Protein AF-A0A3C1S6S3-F1 (afdb_monomer)

Foldseek 3Di:
DFAAPFQKKKKFKDFDPVVVVCVVPVPDDFDPPPPPPDHGPDMDMDGDPNVDGDDDDDDDPVCLQTWIWMWMGTPNDIDIGIDQRFQWDWDDPQQQQKIWIPGPPAGDWFWKKWKWFQFPVRDIGGDDIGGAHRRRMDRRQDDPDPRLVGGQKMKMKTQDPVGHIDIDIDGHHDD

Radius of gyration: 19.01 Å; Cα 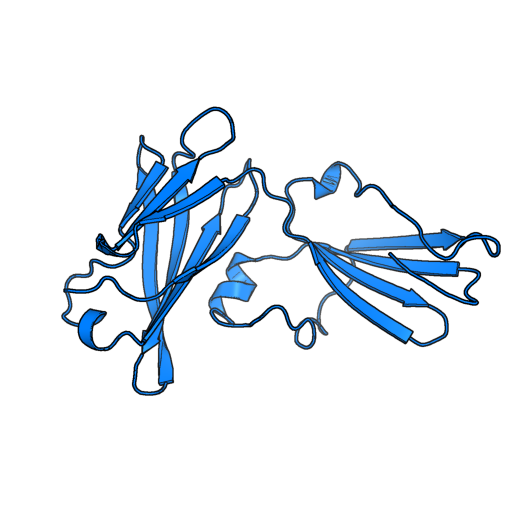contacts (8 Å, |Δi|>4): 365; chains: 1; bounding box: 51×28×47 Å

Solvent-accessible surface area (backbone atoms only — not comparable to full-atom values): 10069 Å² total; per-residue (Å²): 90,78,56,74,99,48,61,48,37,37,38,34,38,29,80,50,65,59,66,62,48,38,74,76,46,62,81,66,66,99,65,66,77,82,68,84,84,71,79,59,82,44,75,48,81,42,80,37,61,81,90,52,48,68,52,87,80,84,77,60,74,94,44,57,48,40,37,30,38,41,33,41,39,40,94,93,42,77,50,61,47,78,44,69,26,48,59,65,48,75,45,78,41,46,71,73,25,32,38,40,33,20,40,96,87,46,54,35,53,64,25,39,34,44,33,33,30,33,30,73,88,68,51,76,42,86,68,52,70,51,54,20,37,93,72,5,36,39,72,80,54,81,64,100,60,81,55,64,84,45,45,56,32,36,23,38,40,41,38,34,96,83,39,14,44,52,75,47,73,46,62,65,46,65,131

Mean predicted aligned error: 7.28 Å

Structure (mmCIF, N/CA/C/O backbone):
data_AF-A0A3C1S6S3-F1
#
_entry.id   AF-A0A3C1S6S3-F1
#
loop_
_atom_site.group_PDB
_atom_site.id
_atom_site.type_symbol
_atom_site.label_atom_id
_atom_site.label_alt_id
_atom_site.label_comp_id
_atom_site.label_asym_id
_atom_site.label_entity_id
_atom_site.label_seq_id
_atom_site.pdbx_PDB_ins_code
_atom_site.Cartn_x
_atom_site.Cartn_y
_atom_site.Cartn_z
_atom_site.occupancy
_atom_site.B_iso_or_equiv
_atom_site.auth_seq_id
_atom_site.auth_comp_id
_atom_site.auth_asym_id
_atom_site.auth_atom_id
_atom_site.pdbx_PDB_model_num
ATOM 1 N N . MET A 1 1 ? -17.294 8.447 13.277 1.00 82.19 1 MET A N 1
ATOM 2 C CA . MET A 1 1 ? -18.428 7.703 12.689 1.00 82.19 1 MET A CA 1
ATOM 3 C C . MET A 1 1 ? -19.697 8.503 12.909 1.00 82.19 1 MET A C 1
ATOM 5 O O . MET A 1 1 ? -19.933 8.922 14.038 1.00 82.19 1 MET A O 1
ATOM 9 N N . ASP A 1 2 ? -20.511 8.664 11.867 1.00 87.62 2 ASP A N 1
ATOM 10 C CA . ASP A 1 2 ? -21.850 9.251 11.974 1.00 87.62 2 ASP A CA 1
ATOM 11 C C . ASP A 1 2 ? -22.914 8.153 12.118 1.00 87.62 2 ASP A C 1
ATOM 13 O O . ASP A 1 2 ? -22.817 7.100 11.485 1.00 87.62 2 ASP A O 1
ATOM 17 N N . TYR A 1 3 ? -23.922 8.378 12.959 1.00 87.12 3 TYR A N 1
ATOM 18 C CA . TYR A 1 3 ? -25.005 7.428 13.233 1.00 87.12 3 TYR A CA 1
ATOM 19 C C . TYR A 1 3 ? -26.318 8.154 13.546 1.00 87.12 3 TYR A C 1
ATOM 21 O O . TYR A 1 3 ? -26.338 9.339 13.876 1.00 87.12 3 TYR A O 1
ATOM 29 N N . ARG A 1 4 ? -27.448 7.446 13.435 1.00 85.94 4 ARG A N 1
ATOM 30 C CA . ARG A 1 4 ? -28.774 7.992 13.752 1.00 85.94 4 ARG A CA 1
ATOM 31 C C . ARG A 1 4 ? -29.706 6.897 14.250 1.00 85.94 4 ARG A C 1
ATOM 33 O O . ARG A 1 4 ? -29.756 5.834 13.644 1.00 85.94 4 ARG A O 1
ATOM 40 N N . ASN A 1 5 ? -30.470 7.185 15.307 1.00 85.50 5 ASN A N 1
ATOM 41 C CA . ASN A 1 5 ? -31.441 6.263 15.915 1.00 85.50 5 ASN A CA 1
ATOM 42 C C . ASN A 1 5 ? -30.836 4.900 16.310 1.00 85.50 5 ASN A C 1
ATOM 44 O O . ASN A 1 5 ? -31.497 3.869 16.209 1.00 85.50 5 ASN A O 1
ATOM 48 N N . LEU A 1 6 ? -29.573 4.893 16.741 1.00 87.31 6 LEU A N 1
ATOM 49 C CA . LEU A 1 6 ? -28.866 3.705 17.213 1.00 87.31 6 LEU A CA 1
ATOM 50 C C . LEU A 1 6 ? -28.410 3.942 18.652 1.00 87.31 6 LEU A C 1
ATOM 52 O O . LEU A 1 6 ? -27.898 5.014 18.961 1.00 87.31 6 LEU A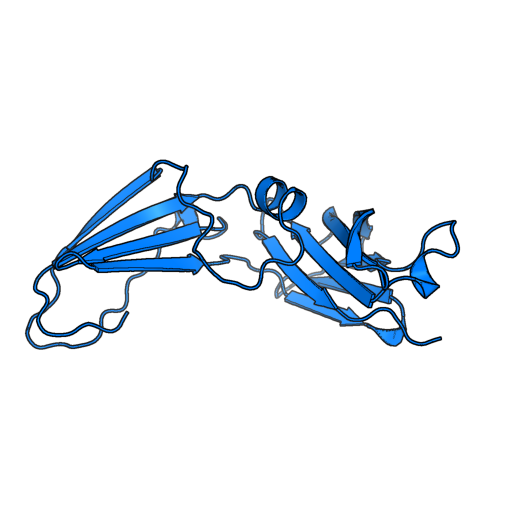 O 1
ATOM 56 N N . SER A 1 7 ? -28.600 2.944 19.515 1.00 88.19 7 SER A N 1
ATOM 57 C CA . SER A 1 7 ? -28.184 2.967 20.926 1.00 88.19 7 SER A CA 1
ATOM 58 C C . SER A 1 7 ? -26.882 2.207 21.180 1.00 88.19 7 SER A C 1
ATOM 60 O O . SER A 1 7 ? -26.242 2.395 22.211 1.00 88.19 7 SER A O 1
ATOM 62 N N . SER A 1 8 ? -26.484 1.335 20.254 1.00 91.00 8 SER A N 1
ATOM 63 C CA . SER A 1 8 ? -25.232 0.588 20.321 1.00 91.00 8 SER A CA 1
ATOM 64 C C . SER A 1 8 ? -24.754 0.175 18.932 1.00 91.00 8 SER A C 1
ATOM 66 O O . SER A 1 8 ? -25.538 0.072 17.982 1.00 91.00 8 SER A O 1
ATOM 68 N N . CYS A 1 9 ? -23.454 -0.069 18.822 1.00 92.38 9 CYS A N 1
ATOM 69 C CA . CYS A 1 9 ? -22.847 -0.766 17.699 1.00 92.38 9 CYS A CA 1
ATOM 70 C C . CYS A 1 9 ? -21.769 -1.727 18.198 1.00 92.38 9 CYS A C 1
ATOM 72 O O . CYS A 1 9 ? -21.228 -1.559 19.288 1.00 92.38 9 CYS A O 1
ATOM 74 N N . GLN A 1 10 ? -21.444 -2.714 17.375 1.00 91.69 10 GLN A N 1
ATOM 75 C CA . GLN A 1 10 ? -20.283 -3.565 17.566 1.00 91.69 10 GLN A CA 1
ATOM 76 C C . GLN A 1 10 ? -19.227 -3.195 16.534 1.00 91.69 10 GLN A C 1
ATOM 78 O O . GLN A 1 10 ? -19.524 -3.120 15.340 1.00 91.69 10 GLN A O 1
ATOM 83 N N . ILE A 1 11 ? -17.999 -2.982 16.992 1.00 90.44 11 ILE A N 1
ATOM 84 C CA . ILE A 1 11 ? -16.836 -2.728 16.148 1.00 90.44 11 ILE A CA 1
ATOM 85 C C . ILE A 1 11 ? -15.966 -3.975 16.145 1.00 90.44 11 ILE A C 1
ATOM 87 O O . ILE A 1 11 ? -15.602 -4.473 17.204 1.00 90.44 11 ILE A O 1
ATOM 91 N N . SER A 1 12 ? -15.623 -4.465 14.963 1.00 88.88 12 SER A N 1
ATOM 92 C CA . SER A 1 12 ? -14.744 -5.611 14.757 1.00 88.88 12 SER A CA 1
ATOM 93 C C . SER A 1 12 ? -13.461 -5.155 14.068 1.00 88.88 12 SER A C 1
ATOM 95 O O . SER A 1 12 ? -13.510 -4.502 13.022 1.00 88.88 12 SER A O 1
ATOM 97 N N . TYR A 1 13 ? -12.318 -5.494 14.661 1.00 86.19 13 TYR A N 1
ATOM 98 C CA 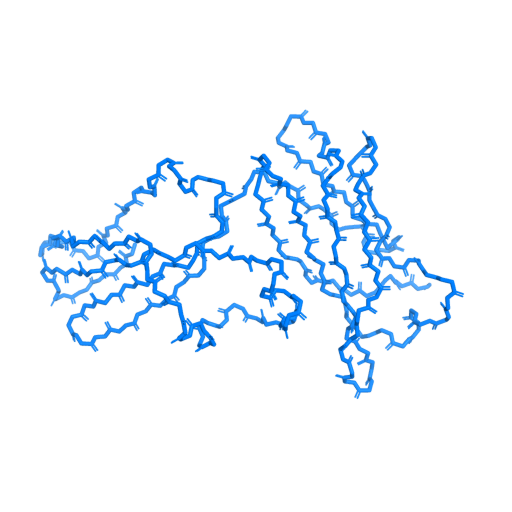. TYR A 1 13 ? -10.989 -5.143 14.170 1.00 86.19 13 TYR A CA 1
ATOM 99 C C . TYR A 1 13 ? -10.327 -6.356 13.526 1.00 86.19 13 TYR A C 1
ATOM 101 O O . TYR A 1 13 ? -10.126 -7.396 14.162 1.00 86.19 13 TYR A O 1
ATOM 109 N N . TYR A 1 14 ? -9.939 -6.195 12.266 1.00 82.69 14 TYR A N 1
ATOM 110 C CA . TYR A 1 14 ? -9.293 -7.228 11.473 1.00 82.69 14 TYR A CA 1
ATOM 111 C C . TYR A 1 14 ? -7.912 -6.735 11.029 1.00 82.69 14 TYR A C 1
ATOM 113 O O . TYR A 1 14 ? -7.814 -5.986 10.054 1.00 82.69 14 TYR A O 1
ATOM 121 N N . PRO A 1 15 ? -6.834 -7.112 11.737 1.00 78.56 15 PRO A N 1
ATOM 122 C CA . PRO A 1 15 ? -5.478 -6.918 11.246 1.00 78.56 15 PRO A CA 1
ATOM 123 C C . PRO A 1 15 ? -5.310 -7.580 9.887 1.00 78.56 15 PRO A C 1
ATOM 125 O O . PRO A 1 15 ? -5.683 -8.738 9.696 1.00 78.56 15 PRO A O 1
ATOM 128 N N . MET A 1 16 ? -4.773 -6.825 8.938 1.00 77.56 16 MET A N 1
ATOM 129 C CA . MET A 1 16 ? -4.628 -7.269 7.564 1.00 77.56 16 MET A CA 1
ATOM 130 C C . MET A 1 16 ? -3.167 -7.526 7.228 1.00 77.56 16 MET A C 1
ATOM 132 O O . MET A 1 16 ? -2.312 -6.662 7.433 1.00 77.56 16 MET A O 1
ATOM 136 N N . ASP A 1 17 ? -2.903 -8.675 6.610 1.00 79.88 17 ASP A N 1
ATOM 137 C CA . ASP A 1 17 ? -1.684 -8.870 5.833 1.00 79.88 17 ASP A CA 1
ATOM 138 C C . ASP A 1 17 ? -1.847 -8.149 4.489 1.00 79.88 17 ASP A C 1
ATOM 140 O O . ASP A 1 17 ? -2.361 -8.686 3.502 1.00 79.88 17 ASP A O 1
ATOM 144 N N . ILE A 1 18 ? -1.474 -6.872 4.485 1.00 79.81 18 ILE A N 1
ATOM 145 C CA . ILE A 1 18 ? -1.581 -6.018 3.304 1.00 79.81 18 ILE A CA 1
ATOM 146 C C . ILE A 1 18 ? -0.711 -6.523 2.147 1.00 79.81 18 ILE A C 1
ATOM 148 O O . ILE A 1 18 ? -1.079 -6.301 0.997 1.00 79.81 18 ILE A O 1
ATOM 152 N N . GLU A 1 19 ? 0.400 -7.221 2.409 1.00 86.44 19 GLU A N 1
ATOM 153 C CA . GLU A 1 19 ? 1.246 -7.748 1.337 1.00 86.44 19 GLU A CA 1
ATOM 154 C C . GLU A 1 19 ? 0.546 -8.886 0.601 1.00 86.44 19 GLU A C 1
ATOM 156 O O . GLU A 1 19 ? 0.500 -8.906 -0.636 1.00 86.44 19 GLU A O 1
ATOM 161 N N . LEU A 1 20 ? -0.045 -9.812 1.357 1.00 85.12 20 LEU A N 1
ATOM 162 C CA . LEU A 1 20 ? -0.821 -10.909 0.798 1.00 85.12 20 LEU A CA 1
ATOM 163 C C . LEU A 1 20 ? -2.017 -10.382 0.001 1.00 85.12 20 LEU A C 1
ATOM 165 O O . LEU A 1 20 ? -2.241 -10.808 -1.134 1.00 85.12 20 LEU A O 1
ATOM 169 N N . LEU A 1 21 ? -2.767 -9.437 0.573 1.00 80.81 21 LEU A N 1
ATOM 170 C CA . LEU A 1 21 ? -3.915 -8.815 -0.088 1.00 80.81 21 LEU A CA 1
ATOM 171 C C . LEU A 1 21 ? -3.505 -8.116 -1.379 1.00 80.81 21 LEU A C 1
ATOM 173 O O . LEU A 1 21 ? -4.098 -8.363 -2.427 1.00 80.81 21 LEU A O 1
ATOM 177 N N . PHE A 1 22 ? -2.449 -7.308 -1.323 1.00 86.88 22 PHE A N 1
ATOM 178 C CA . PHE A 1 22 ? -1.917 -6.611 -2.483 1.00 86.88 22 PHE A CA 1
ATOM 179 C C . PHE A 1 22 ? -1.462 -7.581 -3.575 1.00 86.88 22 PHE A C 1
ATOM 181 O O . PHE A 1 22 ? -1.734 -7.353 -4.747 1.00 86.88 22 PHE A O 1
ATOM 188 N N . SER A 1 23 ? -0.840 -8.702 -3.205 1.00 89.56 23 SER A N 1
ATOM 189 C CA . SER A 1 23 ? -0.385 -9.717 -4.166 1.00 89.56 23 SER A CA 1
ATOM 190 C C . SER A 1 23 ? -1.541 -10.416 -4.890 1.00 89.56 23 SER A C 1
ATOM 192 O O . SER A 1 23 ? -1.370 -10.882 -6.015 1.00 89.56 23 SER A O 1
ATOM 194 N N . ARG A 1 24 ? -2.716 -10.503 -4.254 1.00 87.06 24 ARG A N 1
ATOM 195 C CA . ARG A 1 24 ? -3.935 -11.077 -4.848 1.00 87.06 24 ARG A CA 1
ATOM 196 C C . ARG A 1 24 ? -4.730 -10.046 -5.643 1.00 87.06 24 ARG A C 1
ATOM 198 O O . ARG A 1 24 ? -5.334 -10.385 -6.655 1.00 87.06 24 ARG A O 1
ATOM 205 N N . HIS A 1 25 ? -4.725 -8.802 -5.173 1.00 86.94 25 HIS A N 1
ATOM 206 C CA . HIS A 1 25 ? -5.613 -7.742 -5.629 1.00 86.94 25 HIS A CA 1
ATOM 207 C C . HIS A 1 25 ? -4.887 -6.378 -5.706 1.00 86.94 25 HIS A C 1
ATOM 209 O O . HIS A 1 25 ? -5.202 -5.471 -4.934 1.00 86.94 25 HIS A O 1
ATOM 215 N N . PRO A 1 26 ? -3.934 -6.180 -6.643 1.00 88.62 26 PRO A N 1
ATOM 216 C CA . PRO A 1 26 ? -3.070 -4.992 -6.635 1.00 88.62 26 PRO A CA 1
ATOM 217 C C . PRO A 1 26 ? -3.781 -3.669 -6.971 1.00 88.62 26 PRO A C 1
ATOM 219 O O . PRO A 1 26 ? -3.323 -2.611 -6.557 1.00 88.62 26 PRO A O 1
ATOM 222 N N . PHE A 1 27 ? -4.887 -3.725 -7.723 1.00 87.31 27 PHE A N 1
ATOM 223 C CA . PHE A 1 27 ? -5.627 -2.560 -8.248 1.00 87.31 27 PHE A CA 1
ATOM 224 C C . PHE A 1 27 ? -7.033 -2.412 -7.648 1.00 87.31 27 PHE A C 1
ATOM 226 O O . PHE A 1 27 ? -7.917 -1.802 -8.257 1.00 87.31 27 PHE A O 1
ATOM 233 N N . VAL A 1 28 ? -7.285 -3.017 -6.485 1.00 67.75 28 VAL A N 1
ATOM 234 C CA . VAL A 1 28 ? -8.580 -2.873 -5.818 1.00 67.75 28 VAL A CA 1
ATOM 235 C C . VAL A 1 28 ? -8.671 -1.455 -5.260 1.00 67.75 28 VAL A C 1
ATOM 237 O O . VAL A 1 28 ? -8.047 -1.107 -4.256 1.00 67.75 28 VAL A O 1
ATOM 240 N N . LYS A 1 29 ? -9.476 -0.623 -5.942 1.00 55.09 29 LYS A N 1
ATOM 241 C CA . LYS A 1 29 ? -10.094 0.564 -5.335 1.00 55.09 29 LYS A CA 1
ATOM 242 C C . LYS A 1 29 ? -10.647 0.139 -3.983 1.00 55.09 29 LYS A C 1
ATOM 244 O O . LYS A 1 29 ? -11.124 -0.978 -3.891 1.00 55.09 29 LYS A O 1
ATOM 249 N N . GLN A 1 30 ? -10.578 1.012 -2.982 1.00 49.31 30 GLN A N 1
ATOM 250 C CA . GLN A 1 30 ? -11.002 0.828 -1.584 1.00 49.31 30 GLN A CA 1
ATOM 251 C C . GLN A 1 30 ? -12.476 0.373 -1.390 1.00 49.31 30 GLN A C 1
ATOM 253 O O . GLN A 1 30 ? -13.214 0.973 -0.617 1.00 49.31 30 GLN A O 1
ATOM 258 N N . GLU A 1 31 ? -12.934 -0.660 -2.083 1.00 45.97 31 GLU A N 1
ATOM 259 C CA . GLU A 1 31 ? -14.221 -1.304 -1.930 1.00 45.97 31 GLU A CA 1
ATOM 260 C C . GLU A 1 31 ? -13.997 -2.547 -1.079 1.00 45.97 31 GLU A C 1
ATOM 262 O O . GLU A 1 31 ? -13.266 -3.479 -1.407 1.00 45.97 31 GLU A O 1
ATOM 267 N N . THR A 1 32 ? -14.596 -2.481 0.099 1.00 51.41 32 THR A N 1
ATOM 268 C CA . THR A 1 32 ? -14.449 -3.394 1.224 1.00 51.41 32 THR A CA 1
ATOM 269 C C . THR A 1 32 ? -15.194 -4.722 1.041 1.00 51.41 32 THR A C 1
ATOM 271 O O . THR A 1 32 ? -15.364 -5.464 2.009 1.00 51.41 32 THR A O 1
ATOM 274 N N . GLU A 1 33 ? -15.666 -5.028 -0.170 1.00 48.62 33 GLU A N 1
ATOM 275 C CA . GLU A 1 33 ? -16.603 -6.131 -0.417 1.00 48.62 33 GLU A CA 1
ATOM 276 C C . GLU A 1 33 ? -15.932 -7.519 -0.410 1.00 48.62 33 GLU A C 1
ATOM 278 O O . GLU A 1 33 ? -16.567 -8.495 -0.009 1.00 48.62 33 GLU A O 1
ATOM 283 N N . ASP A 1 34 ? -14.631 -7.612 -0.705 1.00 48.09 34 ASP A N 1
ATOM 284 C CA . ASP A 1 34 ? -13.921 -8.900 -0.822 1.00 48.09 34 ASP A CA 1
ATOM 285 C C . ASP A 1 34 ? -13.316 -9.446 0.491 1.00 48.09 34 ASP A C 1
ATOM 287 O O . ASP A 1 34 ? -12.733 -10.532 0.516 1.00 48.09 34 ASP A O 1
ATOM 291 N N . PHE A 1 35 ? -13.473 -8.759 1.628 1.00 52.94 35 PHE A N 1
ATOM 292 C CA . PHE A 1 35 ? -12.826 -9.157 2.892 1.00 52.94 35 PHE A CA 1
ATOM 293 C C . PHE A 1 35 ? -13.620 -10.172 3.744 1.00 52.94 35 PHE A C 1
ATOM 295 O O . PHE A 1 35 ? -13.399 -10.297 4.949 1.00 52.94 35 PHE A O 1
ATOM 302 N N . SER A 1 36 ? -14.550 -10.922 3.151 1.00 45.22 36 SER A N 1
ATOM 303 C CA . SER A 1 36 ? -15.560 -11.721 3.871 1.00 45.22 36 SER A CA 1
ATOM 304 C C . SER A 1 36 ? -15.077 -13.027 4.541 1.00 45.22 36 SER A C 1
ATOM 306 O O . SER A 1 36 ? -15.908 -13.791 5.030 1.00 45.22 36 SER A O 1
ATOM 308 N N . PHE A 1 37 ? -13.766 -13.291 4.642 1.00 49.03 37 PHE A N 1
ATOM 309 C CA . PHE A 1 37 ? -13.243 -14.607 5.066 1.00 49.03 37 PHE A CA 1
ATOM 310 C C . PHE A 1 37 ? -12.328 -14.624 6.303 1.00 49.03 37 PHE A C 1
ATOM 312 O O . PHE A 1 37 ? -11.792 -15.680 6.640 1.00 49.03 37 PHE A O 1
ATOM 319 N N . ILE A 1 38 ? -12.151 -13.505 7.012 1.00 58.09 38 ILE A N 1
ATOM 320 C CA . ILE A 1 38 ? -11.285 -13.438 8.204 1.00 58.09 38 ILE A CA 1
ATOM 321 C C . ILE A 1 38 ? -12.090 -13.268 9.495 1.00 58.09 38 ILE A C 1
ATOM 323 O O . ILE A 1 38 ? -13.137 -12.628 9.504 1.00 58.09 38 ILE A O 1
ATOM 327 N N . ARG A 1 39 ? -11.615 -13.870 10.594 1.00 58.69 39 ARG A N 1
ATOM 328 C CA . ARG A 1 39 ? -12.185 -13.661 11.936 1.00 58.69 39 ARG A CA 1
ATOM 329 C C . ARG A 1 39 ? -11.611 -12.379 12.539 1.00 58.69 39 ARG A C 1
ATOM 331 O O . ARG A 1 39 ? -10.424 -12.123 12.336 1.00 58.69 39 ARG A O 1
ATOM 338 N N . PRO A 1 40 ? -12.406 -11.599 13.287 1.00 67.06 40 PRO A N 1
ATOM 339 C CA . PRO A 1 40 ? -11.877 -10.423 13.955 1.00 67.06 40 PRO A CA 1
ATOM 340 C C . PRO A 1 40 ? -10.924 -10.848 15.067 1.00 67.06 40 PRO A C 1
ATOM 342 O O . PRO A 1 40 ? -11.221 -11.775 15.823 1.00 67.06 40 PRO A O 1
ATOM 345 N N . ASN A 1 41 ? -9.791 -10.156 15.181 1.00 78.31 41 ASN A N 1
ATOM 346 C CA . ASN A 1 41 ? -8.882 -10.363 16.310 1.00 78.31 41 ASN A CA 1
ATOM 347 C C . ASN A 1 41 ? -9.464 -9.773 17.595 1.00 78.31 41 ASN A C 1
ATOM 349 O O . ASN A 1 41 ? -9.128 -10.217 18.689 1.00 78.31 41 ASN A O 1
ATOM 353 N N . GLU A 1 42 ? -10.318 -8.760 17.462 1.00 82.81 42 GLU A N 1
ATOM 354 C CA . GLU A 1 42 ? -10.956 -8.091 18.582 1.00 82.81 42 GLU A CA 1
ATOM 355 C C . GLU A 1 42 ? -12.308 -7.526 18.169 1.00 82.81 42 GLU A C 1
ATOM 357 O O . GLU A 1 42 ? -12.477 -7.016 17.059 1.00 82.81 42 GLU A O 1
ATOM 362 N N . THR A 1 43 ? -13.257 -7.595 19.092 1.00 86.00 43 THR A N 1
ATOM 363 C CA . THR A 1 43 ? -14.584 -7.003 18.961 1.00 86.00 43 THR A CA 1
ATOM 364 C C . THR A 1 43 ? -14.857 -6.132 20.177 1.00 86.00 43 THR A C 1
ATOM 366 O O . THR A 1 43 ? -14.581 -6.549 21.301 1.00 86.00 43 THR A O 1
ATOM 369 N N . ALA A 1 44 ? -15.407 -4.942 19.964 1.00 87.56 44 ALA A N 1
ATOM 370 C CA . ALA A 1 44 ? -15.780 -4.011 21.018 1.00 87.56 44 ALA A CA 1
ATOM 371 C C . ALA A 1 44 ? -17.232 -3.566 20.831 1.00 87.56 44 ALA A C 1
ATOM 373 O O . ALA A 1 44 ? -17.591 -3.035 19.780 1.00 87.56 44 ALA A O 1
ATOM 374 N N . ASP A 1 45 ? -18.056 -3.756 21.858 1.00 90.56 45 ASP A N 1
ATOM 375 C CA . ASP A 1 45 ? -19.413 -3.220 21.896 1.00 90.56 45 ASP A CA 1
ATOM 376 C C . ASP A 1 45 ? -19.377 -1.791 22.443 1.00 90.56 45 ASP A C 1
ATOM 378 O O . ASP A 1 45 ? -18.870 -1.531 23.536 1.00 90.56 45 ASP A O 1
ATOM 382 N N . ILE A 1 46 ? -19.901 -0.851 21.663 1.00 90.38 46 ILE A N 1
ATOM 383 C CA . ILE A 1 46 ? -19.876 0.577 21.959 1.00 90.38 46 ILE A CA 1
ATOM 384 C C . ILE A 1 46 ? -21.305 1.067 22.162 1.00 90.38 46 ILE A C 1
ATOM 386 O O . ILE A 1 46 ? -22.152 0.962 21.271 1.00 90.38 46 ILE A O 1
ATOM 390 N N . SER A 1 47 ? -21.564 1.652 23.330 1.00 90.06 47 SER A N 1
ATOM 391 C CA . SER A 1 47 ? -22.801 2.387 23.592 1.00 90.06 47 SER A CA 1
ATOM 392 C C . SER A 1 47 ? -22.786 3.708 22.829 1.00 90.06 47 SER A C 1
ATOM 394 O O . SER A 1 47 ? -21.851 4.501 22.957 1.00 90.06 47 SER A O 1
ATOM 396 N N . LEU A 1 48 ? -23.833 3.953 22.045 1.00 88.81 48 LEU A N 1
ATOM 397 C CA . LEU A 1 48 ? -23.990 5.162 21.247 1.00 88.81 48 LEU A CA 1
ATOM 398 C C . LEU A 1 48 ? -24.909 6.149 21.984 1.00 88.81 48 LEU A C 1
ATOM 400 O O . LEU A 1 48 ? -26.068 5.813 22.242 1.00 88.81 48 LEU A O 1
ATOM 404 N N . PRO A 1 49 ? -24.420 7.351 22.346 1.00 87.44 49 PRO A N 1
ATOM 405 C CA . PRO A 1 49 ? -25.247 8.374 22.979 1.00 87.44 49 PRO A CA 1
ATOM 406 C C . PRO A 1 49 ? -26.436 8.766 22.096 1.00 87.44 49 PRO A C 1
ATOM 408 O O . PRO A 1 49 ? -26.270 9.212 20.965 1.00 87.44 49 PRO A O 1
ATOM 411 N N . THR A 1 50 ? -27.657 8.627 22.608 1.00 82.31 50 THR A N 1
ATOM 412 C CA . THR A 1 50 ? -28.883 8.879 21.829 1.00 82.31 50 THR A CA 1
ATOM 413 C C . THR A 1 50 ? -29.106 10.356 21.492 1.00 82.31 50 THR A C 1
ATOM 415 O O . THR A 1 50 ? -29.911 10.675 20.622 1.00 82.31 50 THR A O 1
ATOM 418 N N . ASP A 1 51 ? -28.420 11.258 22.194 1.00 85.62 51 ASP A N 1
ATOM 419 C CA . ASP A 1 51 ? -28.442 12.712 22.014 1.00 85.62 51 ASP A CA 1
ATOM 420 C C . ASP A 1 51 ? -27.437 13.209 20.962 1.00 85.62 51 ASP A C 1
ATOM 422 O O . ASP A 1 51 ? -27.434 14.392 20.616 1.00 85.62 51 ASP A O 1
ATOM 426 N N . LYS A 1 52 ? -26.588 12.319 20.435 1.00 85.94 52 LYS A N 1
ATOM 427 C CA . LYS A 1 52 ? -25.560 12.647 19.448 1.00 85.94 52 LYS A CA 1
ATOM 428 C C . LYS A 1 52 ? -25.785 11.877 18.151 1.00 85.94 52 LYS A C 1
ATOM 430 O O . LYS A 1 52 ? -26.459 10.856 18.095 1.00 85.94 52 LYS A O 1
ATOM 435 N N . ASN A 1 53 ? -25.200 12.400 17.082 1.00 87.38 53 ASN A N 1
ATOM 436 C CA . ASN A 1 53 ? -25.192 11.788 15.753 1.00 87.38 53 ASN A CA 1
ATOM 437 C C . ASN A 1 53 ? -23.771 11.486 15.252 1.00 87.38 53 ASN A C 1
ATOM 439 O O . ASN A 1 53 ? -23.606 10.988 14.143 1.00 87.38 53 ASN A O 1
ATOM 443 N N . HIS A 1 54 ? -22.755 11.786 16.065 1.00 88.75 54 HIS A N 1
ATOM 444 C CA . HIS A 1 54 ? -21.350 11.579 15.755 1.00 88.75 54 HIS A CA 1
ATOM 445 C C . HIS A 1 54 ? -20.613 11.026 16.975 1.00 88.75 54 HIS A C 1
ATOM 447 O O . HIS A 1 54 ? -20.826 11.474 18.106 1.00 88.75 54 HIS A O 1
ATOM 453 N N . LEU A 1 55 ? -19.736 10.052 16.741 1.00 86.44 55 LEU A N 1
ATOM 454 C CA . LEU A 1 55 ? -18.822 9.504 17.737 1.00 86.44 55 LEU A CA 1
ATOM 455 C C . LEU A 1 55 ? -17.430 9.353 17.120 1.00 86.44 55 LEU A C 1
ATOM 457 O O . LEU A 1 55 ? -17.273 8.733 16.062 1.00 86.44 55 LEU A O 1
ATOM 461 N N . SER A 1 56 ? -16.433 9.910 17.803 1.00 85.94 56 SER A N 1
ATOM 462 C CA . SER A 1 56 ? -15.019 9.675 17.521 1.00 85.94 56 SER A CA 1
ATOM 463 C C . SER A 1 56 ? -14.484 8.657 18.520 1.00 85.94 56 SER A C 1
ATOM 465 O O . SER A 1 56 ? -14.781 8.752 19.711 1.00 85.94 56 SER A O 1
ATOM 467 N N . LEU A 1 57 ? -13.735 7.677 18.027 1.00 82.31 57 LEU A N 1
ATOM 468 C CA . LEU A 1 57 ? -13.115 6.628 18.826 1.00 82.31 57 LEU A CA 1
ATOM 469 C C . LEU A 1 57 ? -11.635 6.592 18.487 1.00 82.31 57 LEU A C 1
ATOM 471 O O . LEU A 1 57 ? -11.265 6.630 17.312 1.00 82.31 57 LEU A O 1
ATOM 475 N N . GLU A 1 58 ? -10.804 6.505 19.515 1.00 82.50 58 GLU A N 1
ATOM 476 C CA . GLU A 1 58 ? -9.377 6.290 19.333 1.00 82.50 58 GLU A CA 1
ATOM 477 C C . GLU A 1 58 ? -9.106 4.806 19.086 1.00 82.50 58 GLU A C 1
ATOM 479 O O . GLU A 1 58 ? -9.671 3.929 19.744 1.00 82.50 58 GLU A O 1
ATOM 484 N N . ILE A 1 59 ? -8.241 4.522 18.114 1.00 79.62 59 ILE A N 1
ATOM 485 C CA . ILE A 1 59 ? -7.779 3.161 17.846 1.00 79.62 59 ILE A CA 1
ATOM 486 C C . ILE A 1 59 ? -6.755 2.791 18.923 1.00 79.62 59 ILE A C 1
ATOM 488 O O . ILE A 1 59 ? -5.840 3.564 19.206 1.00 79.62 59 ILE A O 1
ATOM 492 N N . ALA A 1 60 ? -6.903 1.601 19.511 1.00 79.56 60 ALA A N 1
ATOM 493 C CA . ALA A 1 60 ? -6.001 1.110 20.549 1.00 79.56 60 ALA A CA 1
ATOM 494 C C . ALA A 1 60 ? -4.534 1.120 20.084 1.00 79.56 60 ALA A C 1
ATOM 496 O O . ALA A 1 60 ? -4.230 0.755 18.947 1.00 79.56 60 ALA A O 1
ATOM 497 N N . GLU A 1 61 ? -3.607 1.458 20.987 1.00 77.12 61 GLU A N 1
ATOM 498 C CA . GLU A 1 61 ? -2.189 1.651 20.640 1.00 77.12 61 GLU A CA 1
ATOM 499 C C . GLU A 1 61 ? -1.537 0.435 19.975 1.00 77.12 61 GLU A C 1
ATOM 501 O O . GLU A 1 61 ? -0.689 0.594 19.099 1.00 77.12 61 GLU A O 1
ATOM 506 N N . LYS A 1 62 ? -1.981 -0.779 20.321 1.00 77.94 62 LYS A N 1
ATOM 507 C CA . LYS A 1 62 ? -1.511 -2.032 19.708 1.00 77.94 62 LYS A CA 1
ATOM 508 C C . LYS A 1 62 ? -1.739 -2.115 18.193 1.00 77.94 62 LYS A C 1
ATOM 510 O O . LYS A 1 62 ? -1.099 -2.928 17.536 1.00 77.94 62 LYS A O 1
ATOM 515 N N . PHE A 1 63 ? -2.626 -1.290 17.635 1.00 76.38 63 PHE A N 1
ATOM 516 C CA . PHE A 1 63 ? -2.899 -1.231 16.201 1.00 76.38 63 PHE A CA 1
ATOM 517 C C . PHE A 1 63 ? -2.355 0.031 15.521 1.00 76.38 63 PHE A C 1
ATOM 519 O O . PHE A 1 63 ? -2.610 0.240 14.339 1.00 76.38 63 PHE A O 1
ATOM 526 N N . ARG A 1 64 ? -1.588 0.870 16.232 1.00 72.94 64 ARG A N 1
ATOM 527 C CA . ARG A 1 64 ? -1.110 2.173 15.735 1.00 72.94 64 ARG A CA 1
ATOM 528 C C . ARG A 1 64 ? -0.309 2.086 14.426 1.00 72.94 64 ARG A C 1
ATOM 530 O O . ARG A 1 64 ? -0.354 3.025 13.644 1.00 72.94 64 ARG A O 1
ATOM 537 N N . ASN A 1 65 ? 0.379 0.970 14.182 1.00 70.75 65 ASN A N 1
ATOM 538 C CA . ASN A 1 65 ? 1.164 0.731 12.960 1.00 70.75 65 ASN A CA 1
ATOM 539 C C . ASN A 1 65 ? 0.625 -0.451 12.135 1.00 70.75 65 ASN A C 1
ATOM 541 O O . ASN A 1 65 ? 1.294 -0.936 11.224 1.00 70.75 65 ASN A O 1
ATOM 545 N N . ALA A 1 66 ? -0.560 -0.959 12.484 1.00 73.50 66 ALA A N 1
ATOM 546 C CA . ALA A 1 66 ? -1.180 -2.081 11.801 1.00 73.50 66 ALA A CA 1
ATOM 547 C C . ALA A 1 66 ? -2.217 -1.568 10.802 1.00 73.50 66 ALA A C 1
ATOM 549 O O . ALA A 1 66 ? -3.078 -0.754 11.135 1.00 73.50 66 ALA A O 1
ATOM 550 N N . ASN A 1 67 ? -2.181 -2.100 9.584 1.00 77.12 67 ASN A N 1
ATOM 551 C CA . ASN A 1 67 ? -3.275 -1.899 8.647 1.00 77.12 67 ASN A CA 1
ATOM 552 C C . ASN A 1 67 ? -4.474 -2.721 9.121 1.00 77.12 67 ASN A C 1
ATOM 554 O O . ASN A 1 67 ? -4.393 -3.945 9.252 1.00 77.12 67 ASN A O 1
ATOM 558 N N . LEU A 1 68 ? -5.577 -2.038 9.404 1.00 80.50 68 LEU A N 1
ATOM 559 C CA . LEU A 1 68 ? -6.793 -2.641 9.927 1.00 80.50 68 LEU A CA 1
ATOM 560 C C . LEU A 1 68 ? -7.910 -2.520 8.906 1.00 80.50 68 LEU A C 1
ATOM 562 O O . LEU A 1 68 ? -8.107 -1.458 8.322 1.00 80.50 68 LEU A O 1
ATOM 566 N N . MET A 1 69 ? -8.718 -3.560 8.768 1.00 82.19 69 MET A N 1
ATOM 567 C CA . MET A 1 69 ? -10.104 -3.357 8.383 1.00 82.19 69 MET A CA 1
ATOM 568 C C . MET A 1 69 ? -10.931 -3.207 9.657 1.00 82.19 69 MET A C 1
ATOM 570 O O . MET A 1 69 ? -10.839 -4.021 10.576 1.00 82.19 69 MET A O 1
ATOM 574 N N . ILE A 1 70 ? -11.720 -2.142 9.710 1.00 85.19 70 ILE A N 1
ATOM 575 C CA . ILE A 1 70 ? -12.671 -1.873 10.779 1.00 85.19 70 ILE A CA 1
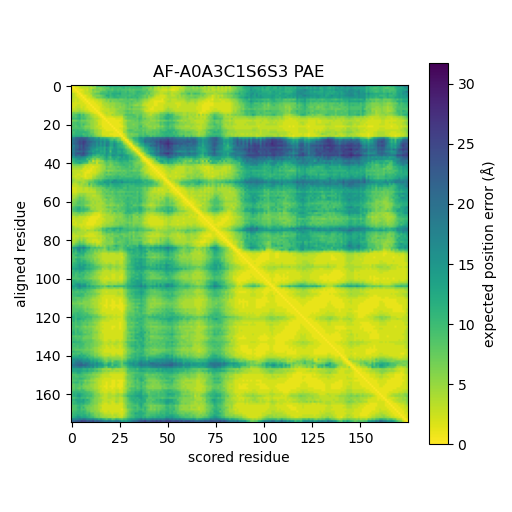ATOM 576 C C . ILE A 1 70 ? -14.057 -2.125 10.211 1.00 85.19 70 ILE A C 1
ATOM 578 O O . ILE A 1 70 ? -14.447 -1.527 9.210 1.00 85.19 70 ILE A O 1
ATOM 582 N N . GLU A 1 71 ? -14.802 -3.006 10.856 1.00 88.06 71 GLU A N 1
ATOM 583 C CA . GLU A 1 71 ? -16.197 -3.270 10.535 1.00 88.06 71 GLU A CA 1
ATOM 584 C C . GLU A 1 71 ? -17.080 -2.816 11.680 1.00 88.06 71 GLU A C 1
ATOM 586 O O . GLU A 1 71 ? -16.783 -3.071 12.844 1.00 88.06 71 GLU A O 1
ATOM 591 N N . ILE A 1 72 ? -18.184 -2.167 11.346 1.00 89.75 72 ILE A N 1
ATOM 592 C CA . ILE A 1 72 ? -19.168 -1.693 12.300 1.00 89.75 72 ILE A CA 1
ATOM 593 C C . ILE A 1 72 ? -20.502 -2.335 11.955 1.00 89.75 72 ILE A C 1
ATOM 595 O O . ILE A 1 72 ? -21.014 -2.171 10.843 1.00 89.75 72 ILE A O 1
ATOM 599 N N . THR A 1 73 ? -21.067 -3.039 12.931 1.00 90.31 73 THR A N 1
ATOM 600 C CA . THR A 1 73 ? -22.381 -3.671 12.836 1.00 90.31 73 THR A CA 1
ATOM 601 C C . THR A 1 73 ? -23.336 -3.013 13.826 1.00 90.31 73 THR A C 1
ATOM 603 O O . THR A 1 73 ? -23.044 -2.919 15.017 1.00 90.31 73 THR A O 1
ATOM 606 N N . ALA A 1 74 ? -24.483 -2.533 13.344 1.00 90.88 74 ALA A N 1
ATOM 607 C CA . ALA A 1 74 ? -25.510 -1.903 14.173 1.00 90.88 74 ALA A CA 1
ATOM 608 C C . ALA A 1 74 ? -26.885 -1.994 13.504 1.00 90.88 74 ALA A C 1
ATOM 610 O O . ALA A 1 74 ? -27.004 -1.761 12.302 1.00 90.88 74 ALA A O 1
ATOM 611 N N . GLY A 1 75 ? -27.935 -2.320 14.265 1.00 85.81 75 GLY A N 1
ATOM 612 C CA . GLY A 1 75 ? -29.314 -2.334 13.750 1.00 85.81 75 GLY A CA 1
ATOM 613 C C . GLY A 1 75 ? -29.526 -3.212 12.506 1.00 85.81 75 GLY A C 1
ATOM 614 O O . GLY A 1 75 ? -30.307 -2.850 11.634 1.00 85.81 75 GLY A O 1
ATOM 615 N N . GLY A 1 76 ? -28.786 -4.322 12.382 1.00 85.19 76 GLY A N 1
ATOM 616 C CA . GLY A 1 76 ? -28.827 -5.211 11.211 1.00 85.19 76 GLY A CA 1
ATOM 617 C C . GLY A 1 76 ? -28.061 -4.705 9.980 1.00 85.19 76 GLY A C 1
ATOM 618 O O . GLY A 1 76 ? -28.035 -5.387 8.959 1.00 85.19 76 GLY A O 1
ATOM 619 N N . MET A 1 77 ? -27.420 -3.538 10.059 1.00 85.44 77 MET A N 1
ATOM 620 C CA . MET A 1 77 ? -26.550 -3.005 9.012 1.00 85.44 77 MET A CA 1
ATOM 621 C C . MET A 1 77 ? -25.084 -3.279 9.328 1.00 85.44 77 MET A C 1
ATOM 623 O O . MET A 1 77 ? -24.674 -3.234 10.488 1.00 85.44 77 MET A O 1
ATOM 627 N N . LYS A 1 78 ? -24.295 -3.488 8.272 1.00 86.25 78 LYS A N 1
ATOM 628 C CA . LYS A 1 78 ? -22.841 -3.641 8.326 1.00 86.25 78 LYS A CA 1
ATOM 629 C C . LYS A 1 78 ? -22.168 -2.604 7.427 1.00 86.25 78 LYS A C 1
ATOM 631 O O . LYS A 1 78 ? -22.636 -2.324 6.315 1.00 86.25 78 LYS A O 1
ATOM 636 N N . ARG A 1 79 ? -21.083 -2.011 7.918 1.00 85.56 79 ARG A N 1
ATOM 637 C CA . ARG A 1 79 ? -20.213 -1.083 7.183 1.00 85.56 79 ARG A CA 1
ATOM 638 C C . ARG A 1 79 ? -18.765 -1.424 7.488 1.00 85.56 79 ARG A C 1
ATOM 640 O O . ARG A 1 79 ? -18.429 -1.580 8.654 1.00 85.56 79 ARG A O 1
ATOM 647 N N . SER A 1 80 ? -17.921 -1.486 6.465 1.00 81.56 80 SER A N 1
ATOM 648 C CA . SER A 1 80 ? -16.504 -1.809 6.630 1.00 81.56 80 SER A CA 1
ATOM 649 C C . SER A 1 80 ? -15.642 -0.742 5.969 1.00 81.56 80 SER A C 1
ATOM 651 O O . SER A 1 80 ? -15.961 -0.275 4.874 1.00 81.56 80 SER A O 1
ATOM 653 N N . GLN A 1 81 ? -14.542 -0.373 6.619 1.00 78.00 81 GLN A N 1
ATOM 654 C CA . GLN A 1 81 ? -13.569 0.594 6.121 1.00 78.00 81 GLN A CA 1
ATOM 655 C C . GLN A 1 81 ? -12.146 0.127 6.428 1.00 78.00 81 GLN A C 1
ATOM 657 O O . GLN A 1 81 ? -11.868 -0.385 7.511 1.00 78.00 81 GLN A O 1
ATOM 662 N N . VAL A 1 82 ? -11.230 0.345 5.487 1.00 74.50 82 VAL A N 1
ATOM 663 C CA . VAL A 1 82 ? -9.799 0.133 5.722 1.00 74.50 82 VAL A CA 1
ATOM 664 C C . VAL A 1 82 ? -9.191 1.362 6.398 1.00 74.50 82 VAL A C 1
ATOM 666 O O . VAL A 1 82 ? -9.328 2.485 5.912 1.00 74.50 82 VAL A O 1
ATOM 669 N N . CYS A 1 83 ? -8.486 1.138 7.501 1.00 74.25 83 CYS A N 1
ATOM 670 C CA . CYS A 1 83 ? -7.655 2.108 8.191 1.00 74.25 83 CYS A CA 1
ATOM 671 C C . CYS A 1 83 ? -6.178 1.767 7.947 1.00 74.25 83 CYS A C 1
ATOM 673 O O . CYS A 1 83 ? -5.657 0.783 8.476 1.00 74.25 83 CYS A O 1
ATOM 675 N N . TYR A 1 84 ? -5.512 2.583 7.127 1.00 68.88 84 TYR A N 1
ATOM 676 C CA . TYR A 1 84 ? -4.072 2.479 6.898 1.00 68.88 84 TYR A CA 1
ATOM 677 C C . TYR A 1 84 ? -3.321 3.270 7.964 1.00 68.88 84 TYR A C 1
ATOM 679 O O . TYR A 1 84 ? -3.046 4.458 7.780 1.00 68.88 84 TYR A O 1
ATOM 687 N N . ALA A 1 85 ? -3.000 2.632 9.084 1.00 69.88 85 ALA A N 1
ATOM 688 C CA . ALA A 1 85 ? -2.201 3.260 10.122 1.00 69.88 85 ALA A CA 1
ATOM 689 C C . ALA A 1 85 ? -0.716 3.187 9.721 1.00 69.88 85 ALA A C 1
ATOM 691 O O . ALA A 1 85 ? -0.081 2.137 9.807 1.00 69.88 85 ALA A O 1
ATOM 692 N N . ASN A 1 86 ? -0.181 4.291 9.192 1.00 77.12 86 ASN A N 1
ATOM 693 C CA . ASN A 1 86 ? 1.218 4.385 8.785 1.00 77.12 86 ASN A CA 1
ATOM 694 C C . ASN A 1 86 ? 1.787 5.782 9.072 1.00 77.12 86 ASN A C 1
ATOM 696 O O . ASN A 1 86 ? 1.065 6.776 9.024 1.00 77.12 86 ASN A O 1
ATOM 700 N N . ALA A 1 87 ? 3.090 5.839 9.333 1.00 83.88 87 ALA A N 1
ATOM 701 C CA . ALA A 1 87 ? 3.859 7.070 9.520 1.00 83.88 87 ALA A CA 1
ATOM 702 C C . ALA A 1 87 ? 4.731 7.388 8.289 1.00 83.88 87 ALA A C 1
ATOM 704 O O . ALA A 1 87 ? 5.764 8.055 8.401 1.00 83.88 87 ALA A O 1
ATOM 705 N N . LEU A 1 88 ? 4.352 6.853 7.122 1.00 89.94 88 LEU A N 1
ATOM 706 C CA . LEU A 1 88 ? 5.109 6.963 5.883 1.00 89.94 88 LEU A CA 1
ATOM 707 C C . LEU A 1 88 ? 4.559 8.095 5.013 1.00 89.94 88 LEU A C 1
ATOM 709 O O . LEU A 1 88 ? 3.414 8.085 4.562 1.00 89.94 88 LEU A O 1
ATOM 713 N N . THR A 1 89 ? 5.434 9.030 4.676 1.00 93.00 89 THR A N 1
ATOM 714 C CA . THR A 1 89 ? 5.225 9.993 3.602 1.00 93.00 89 THR A CA 1
ATOM 715 C C . THR A 1 89 ? 5.790 9.408 2.317 1.00 93.00 89 THR A C 1
ATOM 717 O O . THR A 1 89 ? 6.980 9.111 2.217 1.00 93.00 89 THR A O 1
ATOM 720 N N . VAL A 1 90 ? 4.922 9.242 1.321 1.00 93.56 90 VAL A N 1
ATOM 721 C CA . VAL A 1 90 ? 5.275 8.687 0.013 1.00 93.56 90 VAL A CA 1
ATOM 722 C C . VAL A 1 90 ? 5.041 9.731 -1.066 1.00 93.56 90 VAL A C 1
ATOM 724 O O . VAL A 1 90 ? 3.911 10.182 -1.264 1.00 93.56 90 VAL A O 1
ATOM 727 N N . GLN A 1 91 ? 6.107 10.073 -1.786 1.00 95.38 91 GLN A N 1
ATOM 728 C CA . GLN A 1 91 ? 6.075 10.983 -2.923 1.00 95.38 91 GLN A CA 1
ATOM 729 C C . GLN A 1 91 ? 6.411 10.238 -4.217 1.00 95.38 91 GLN A C 1
ATOM 731 O O . GLN A 1 91 ? 7.467 9.611 -4.336 1.00 95.38 91 GLN A O 1
ATOM 736 N N . MET A 1 92 ? 5.524 10.369 -5.203 1.00 95.00 92 MET A N 1
ATOM 737 C CA . MET A 1 92 ? 5.740 9.871 -6.558 1.00 95.00 92 MET A CA 1
ATOM 738 C C . MET A 1 92 ? 6.450 10.932 -7.393 1.00 95.00 92 MET A C 1
ATOM 740 O O . MET A 1 92 ? 6.013 12.080 -7.465 1.00 95.00 92 MET A O 1
ATOM 744 N N . ILE A 1 93 ? 7.541 10.543 -8.045 1.00 94.44 93 ILE A N 1
ATOM 745 C CA . ILE A 1 93 ? 8.234 11.349 -9.047 1.00 94.44 93 ILE A CA 1
ATOM 746 C C . ILE A 1 93 ? 7.987 10.676 -10.399 1.00 94.44 93 ILE A C 1
ATOM 748 O O . ILE A 1 93 ? 8.848 9.986 -10.947 1.00 94.44 93 ILE A O 1
ATOM 752 N N . GLU A 1 94 ? 6.759 10.840 -10.898 1.00 92.25 94 GLU A N 1
ATOM 753 C CA . GLU A 1 94 ? 6.212 10.064 -12.018 1.00 92.25 94 GLU A CA 1
ATOM 754 C C . GLU A 1 94 ? 7.088 10.115 -13.265 1.00 92.25 94 GLU A C 1
ATOM 756 O O . GLU A 1 94 ? 7.440 9.067 -13.787 1.00 92.25 94 GLU A O 1
ATOM 761 N N . ASN A 1 95 ? 7.532 11.307 -13.675 1.00 90.81 95 ASN A N 1
ATOM 762 C CA . ASN A 1 95 ? 8.350 11.505 -14.879 1.00 90.81 95 ASN A CA 1
ATOM 763 C C . ASN A 1 95 ? 9.680 10.734 -14.877 1.00 90.81 95 ASN A C 1
ATOM 765 O O . ASN A 1 95 ? 10.248 10.519 -15.939 1.00 90.81 95 ASN A O 1
ATOM 769 N N . TYR A 1 96 ? 10.183 10.339 -13.706 1.00 91.81 96 TYR A N 1
ATOM 770 C CA . TYR A 1 96 ? 11.443 9.606 -13.575 1.00 91.81 96 TYR A CA 1
ATOM 771 C C . TYR A 1 96 ? 11.245 8.150 -13.142 1.00 91.81 96 TYR A C 1
ATOM 773 O O . TYR A 1 96 ? 12.231 7.449 -12.950 1.00 91.81 96 TYR A O 1
ATOM 781 N N . GLY A 1 97 ? 10.004 7.690 -12.942 1.00 95.12 97 GLY A N 1
ATOM 782 C CA . GLY A 1 97 ? 9.761 6.331 -12.456 1.00 95.12 97 GLY A CA 1
ATOM 783 C C . GLY A 1 97 ? 10.269 6.084 -11.029 1.00 95.12 97 GLY A C 1
ATOM 784 O O . GLY A 1 97 ? 10.555 4.947 -10.661 1.00 95.12 97 GLY A O 1
ATOM 785 N N . LEU A 1 98 ? 10.409 7.143 -10.221 1.00 96.62 98 LEU A N 1
ATOM 786 C CA . LEU A 1 98 ? 10.977 7.074 -8.874 1.00 96.62 98 LEU A CA 1
ATOM 787 C C . LEU A 1 98 ? 9.912 7.301 -7.800 1.00 96.62 98 LEU A C 1
ATOM 789 O O . LEU A 1 98 ? 9.018 8.136 -7.942 1.00 96.62 98 LEU A O 1
ATOM 793 N N . ILE A 1 99 ? 10.061 6.601 -6.682 1.00 97.44 99 ILE A N 1
ATOM 794 C CA . ILE A 1 99 ? 9.329 6.840 -5.438 1.00 97.44 99 ILE A CA 1
ATOM 795 C C . ILE A 1 99 ? 10.318 7.289 -4.364 1.00 97.44 99 ILE A C 1
ATOM 797 O O . ILE A 1 99 ? 11.443 6.792 -4.298 1.00 97.44 99 ILE A O 1
ATOM 801 N N . THR A 1 100 ? 9.910 8.249 -3.537 1.00 97.56 100 THR A N 1
ATOM 802 C CA . THR A 1 100 ? 10.630 8.621 -2.313 1.00 97.56 100 THR A CA 1
ATOM 803 C C . THR A 1 100 ? 9.741 8.337 -1.113 1.00 97.56 100 THR A C 1
ATOM 805 O O . THR A 1 100 ? 8.576 8.730 -1.096 1.00 97.56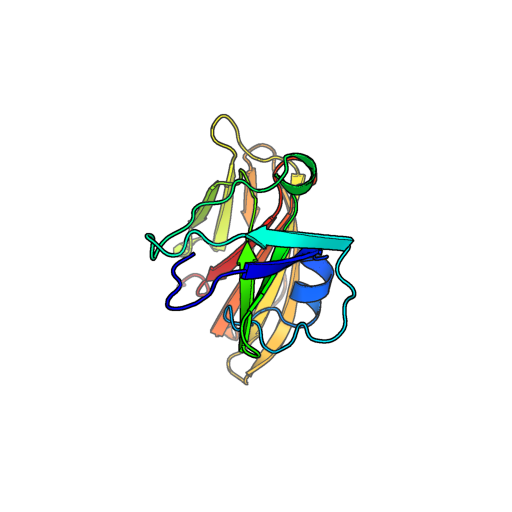 1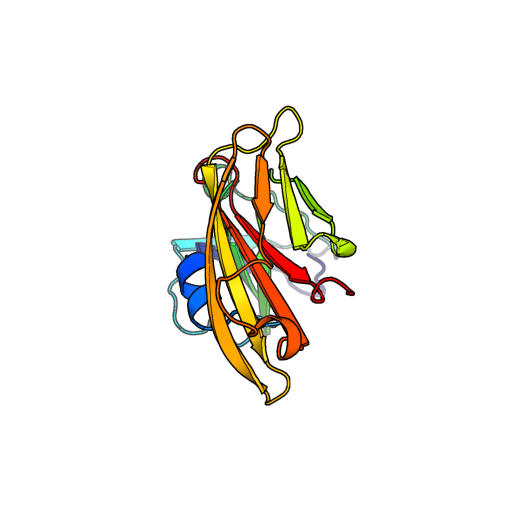00 THR A O 1
ATOM 808 N N . VAL A 1 101 ? 10.298 7.648 -0.125 1.00 97.62 101 VAL A N 1
ATOM 809 C CA . VAL A 1 101 ? 9.630 7.241 1.106 1.00 97.62 101 VAL A CA 1
ATOM 810 C C . VAL A 1 101 ? 10.392 7.829 2.287 1.00 97.62 101 VAL A C 1
ATOM 812 O O . VAL A 1 101 ? 11.605 7.648 2.425 1.00 97.62 101 VAL A O 1
ATOM 815 N N . SER A 1 102 ? 9.687 8.534 3.159 1.00 96.44 102 SER A N 1
ATOM 816 C CA . SER A 1 102 ? 10.244 9.110 4.379 1.00 96.44 102 SER A CA 1
ATOM 817 C C . SER A 1 102 ? 9.270 8.976 5.538 1.00 96.44 102 SER A C 1
ATOM 819 O O . SER A 1 102 ? 8.086 8.729 5.344 1.00 96.44 102 SER A O 1
ATOM 821 N N . THR A 1 103 ? 9.767 9.156 6.752 1.00 93.25 103 THR A N 1
ATOM 822 C CA . THR A 1 103 ? 8.939 9.548 7.894 1.00 93.25 103 THR A CA 1
ATOM 823 C C . THR A 1 103 ? 8.942 11.076 8.000 1.00 93.25 103 THR A C 1
ATOM 825 O O . THR A 1 103 ? 9.488 11.761 7.128 1.00 93.25 103 THR A O 1
ATOM 828 N N . GLU A 1 104 ? 8.366 11.638 9.064 1.00 88.75 104 GLU A N 1
ATOM 829 C CA . GLU A 1 104 ? 8.439 13.083 9.332 1.00 88.75 104 GLU A CA 1
ATOM 830 C C . GLU A 1 104 ? 9.879 13.603 9.477 1.00 88.75 104 GLU A C 1
ATOM 832 O O . GLU A 1 104 ? 10.158 14.760 9.178 1.00 88.75 104 GLU A O 1
ATOM 837 N N . GLN A 1 105 ? 10.802 12.757 9.940 1.00 89.62 105 GLN A N 1
ATOM 838 C CA . GLN A 1 105 ? 12.133 13.193 10.375 1.00 89.62 105 GLN A CA 1
ATOM 839 C C . GLN A 1 105 ? 13.246 12.775 9.414 1.00 89.62 105 GLN A C 1
ATOM 841 O O . GLN A 1 105 ? 14.267 13.455 9.319 1.00 89.62 105 GLN A O 1
ATOM 846 N N . LYS A 1 106 ? 13.100 11.624 8.745 1.00 94.56 106 LYS A N 1
ATOM 847 C CA . LYS A 1 106 ? 14.192 10.996 7.988 1.00 94.56 106 LYS A CA 1
ATOM 848 C C . LYS A 1 106 ? 13.683 10.140 6.825 1.00 94.56 106 LYS A C 1
ATOM 850 O O . LYS A 1 106 ? 12.536 9.696 6.848 1.00 94.56 106 LYS A O 1
ATOM 855 N N . PRO A 1 107 ? 14.532 9.847 5.826 1.00 97.06 107 PRO A N 1
ATOM 856 C CA . PRO A 1 107 ? 14.213 8.851 4.812 1.00 97.06 107 PRO A CA 1
ATOM 857 C C . PRO A 1 107 ? 13.912 7.479 5.426 1.00 97.06 107 PRO A C 1
ATOM 859 O O . PRO A 1 107 ? 14.583 7.048 6.368 1.00 97.06 107 PRO A O 1
ATOM 862 N N . ALA A 1 108 ? 12.924 6.780 4.871 1.00 96.25 108 ALA A N 1
ATOM 863 C CA . ALA A 1 108 ? 12.583 5.423 5.271 1.00 96.25 108 ALA A CA 1
ATOM 864 C C . ALA A 1 108 ? 13.480 4.455 4.493 1.00 96.25 108 ALA A C 1
ATOM 866 O O . ALA A 1 108 ? 13.199 4.113 3.346 1.00 96.25 108 ALA A O 1
ATOM 867 N N . VAL A 1 109 ? 14.599 4.074 5.103 1.00 96.12 109 VAL A N 1
ATOM 868 C CA . VAL A 1 109 ? 15.594 3.157 4.527 1.00 96.12 109 VAL A CA 1
ATOM 869 C C . VAL A 1 109 ? 15.118 1.711 4.679 1.00 96.12 109 VAL A C 1
ATOM 871 O O . VAL A 1 109 ? 14.590 1.360 5.732 1.00 96.12 109 VAL A O 1
ATOM 874 N N . LYS A 1 110 ? 15.342 0.866 3.661 1.00 96.38 110 LYS A N 1
ATOM 875 C CA . LYS A 1 110 ? 14.905 -0.544 3.637 1.00 96.38 110 LYS A CA 1
ATOM 876 C C . LYS A 1 110 ? 13.389 -0.747 3.792 1.00 96.38 110 LYS A C 1
ATOM 878 O O . LYS A 1 110 ? 12.958 -1.809 4.230 1.00 96.38 110 LYS A O 1
ATOM 883 N N . ALA A 1 111 ? 12.574 0.231 3.406 1.00 96.44 111 ALA A N 1
ATOM 884 C CA . ALA A 1 111 ? 11.153 -0.021 3.206 1.00 96.44 111 ALA A CA 1
ATOM 885 C C . ALA A 1 111 ? 10.999 -0.975 2.012 1.00 96.44 111 ALA A C 1
ATOM 887 O O . ALA A 1 111 ? 11.586 -0.730 0.955 1.00 96.44 111 ALA A O 1
ATOM 888 N N . TYR A 1 112 ? 10.256 -2.064 2.192 1.00 97.19 112 TYR A N 1
ATOM 889 C CA . TYR A 1 112 ? 9.967 -3.024 1.134 1.00 97.19 112 TYR A CA 1
ATOM 890 C C . TYR A 1 112 ? 8.990 -2.408 0.133 1.00 97.19 112 TYR A C 1
ATOM 892 O O . TYR A 1 112 ? 7.996 -1.788 0.517 1.00 97.19 112 TYR A O 1
ATOM 900 N N . ILE A 1 113 ? 9.286 -2.570 -1.152 1.00 98.00 113 ILE A N 1
ATOM 901 C CA . ILE A 1 113 ? 8.486 -2.080 -2.265 1.00 98.00 113 ILE A CA 1
ATOM 902 C C . ILE A 1 113 ? 8.105 -3.263 -3.138 1.00 98.00 113 ILE A C 1
ATOM 904 O O . ILE A 1 113 ? 8.984 -3.990 -3.592 1.00 98.00 113 ILE A O 1
ATOM 908 N N . LYS A 1 114 ? 6.814 -3.411 -3.438 1.00 97.69 114 LYS A N 1
ATOM 909 C CA . LYS A 1 114 ? 6.299 -4.416 -4.377 1.00 97.69 114 LYS A CA 1
ATOM 910 C C . LYS A 1 114 ? 5.463 -3.730 -5.442 1.00 97.69 114 LYS A C 1
ATOM 912 O O . LYS A 1 114 ? 4.577 -2.942 -5.118 1.00 97.69 114 LYS A O 1
ATOM 917 N N . VAL A 1 115 ? 5.743 -4.015 -6.707 1.00 97.81 115 VAL A N 1
ATOM 918 C CA . VAL A 1 115 ? 5.147 -3.329 -7.855 1.00 97.81 115 VAL A CA 1
ATOM 919 C C . VAL A 1 115 ? 4.432 -4.333 -8.744 1.00 97.81 115 VAL A C 1
ATOM 921 O O . VAL A 1 115 ? 5.019 -5.318 -9.196 1.00 97.81 115 VAL A O 1
ATOM 924 N N . TYR A 1 116 ? 3.172 -4.038 -9.041 1.00 97.38 116 TYR A N 1
ATOM 925 C CA . TYR A 1 116 ? 2.407 -4.689 -10.096 1.00 97.38 116 TYR A CA 1
ATOM 926 C C . TYR A 1 116 ? 2.121 -3.694 -11.212 1.00 97.38 116 TYR A C 1
ATOM 928 O O . TYR A 1 116 ? 1.880 -2.509 -10.966 1.00 97.38 116 TYR A O 1
ATOM 936 N N . ALA A 1 117 ? 2.108 -4.193 -12.441 1.00 96.88 117 ALA A N 1
ATOM 937 C CA . ALA A 1 117 ? 1.708 -3.4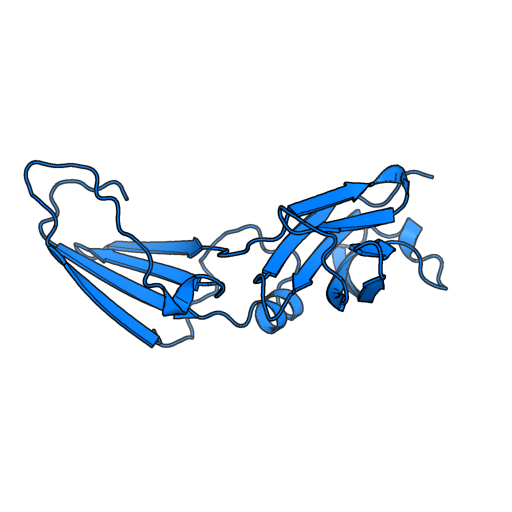40 -13.614 1.00 96.88 117 ALA A CA 1
ATOM 938 C C . ALA A 1 117 ? 0.369 -3.966 -14.126 1.00 96.88 117 ALA A C 1
ATOM 940 O O . ALA A 1 117 ? 0.181 -5.172 -14.290 1.00 96.88 117 ALA A O 1
ATOM 941 N N . LYS A 1 118 ? -0.551 -3.045 -14.401 1.00 96.94 118 LYS A N 1
ATOM 942 C CA . LYS A 1 118 ? -1.693 -3.292 -15.268 1.00 96.94 118 LYS A CA 1
ATOM 943 C C . LYS A 1 118 ? -1.249 -2.954 -16.681 1.00 96.94 118 LYS A C 1
ATOM 945 O O . LYS A 1 118 ? -0.847 -1.822 -16.953 1.00 96.94 118 LYS A O 1
ATOM 950 N N . MET A 1 119 ? -1.294 -3.943 -17.552 1.00 95.44 119 MET A N 1
ATOM 951 C CA . MET A 1 119 ? -0.908 -3.854 -18.951 1.00 95.44 119 MET A CA 1
ATOM 952 C C . MET A 1 119 ? -2.077 -3.323 -19.789 1.00 95.44 119 MET A C 1
ATOM 954 O O . MET A 1 119 ? -3.239 -3.444 -19.403 1.00 95.44 119 MET A O 1
ATOM 958 N N . LYS A 1 120 ? -1.778 -2.758 -20.962 1.00 95.44 120 LYS A N 1
ATOM 959 C CA . LYS A 1 120 ? -2.776 -2.207 -21.900 1.00 95.44 120 LYS A CA 1
ATOM 960 C C . LYS A 1 120 ? -3.770 -3.244 -22.436 1.00 95.44 120 LYS A C 1
ATOM 962 O O . LYS A 1 120 ? -4.843 -2.868 -22.893 1.00 95.44 120 LYS A O 1
ATOM 967 N N . ASP A 1 121 ? -3.420 -4.528 -22.400 1.00 95.25 121 ASP A N 1
ATOM 968 C CA . ASP A 1 121 ? -4.306 -5.648 -22.745 1.00 95.25 121 ASP A CA 1
ATOM 969 C C . ASP A 1 121 ? -5.202 -6.093 -21.571 1.00 95.25 121 ASP A C 1
ATOM 971 O O . ASP A 1 121 ? -6.006 -7.013 -21.712 1.00 95.25 121 ASP A O 1
ATOM 975 N N . GLY A 1 122 ? -5.085 -5.428 -20.417 1.00 93.62 122 GLY A N 1
ATOM 976 C CA . GLY A 1 122 ? -5.825 -5.721 -19.196 1.00 93.62 122 GLY A CA 1
ATOM 977 C C . GLY A 1 122 ? -5.139 -6.720 -18.261 1.00 93.62 122 GLY A C 1
ATOM 978 O O . GLY A 1 122 ? -5.629 -6.905 -17.146 1.00 93.62 122 GLY A O 1
ATOM 979 N N . ALA A 1 123 ? -4.019 -7.338 -18.654 1.00 94.69 123 ALA A N 1
ATOM 980 C CA . ALA A 1 123 ? -3.295 -8.259 -17.785 1.00 94.69 123 ALA A CA 1
ATOM 981 C C . ALA A 1 123 ? -2.721 -7.532 -16.560 1.00 94.69 123 ALA A C 1
ATOM 983 O O . ALA A 1 123 ? -2.191 -6.427 -16.663 1.00 94.69 123 ALA A O 1
ATOM 984 N N . VAL A 1 124 ? -2.793 -8.168 -15.391 1.00 95.62 124 VAL A N 1
ATOM 985 C CA . VAL A 1 124 ? -2.145 -7.692 -14.164 1.00 95.62 124 VAL A CA 1
ATOM 986 C C . VAL A 1 124 ? -0.984 -8.620 -13.854 1.00 95.62 124 VAL A C 1
ATOM 988 O O . VAL A 1 124 ? -1.185 -9.811 -13.622 1.00 95.62 124 VAL A O 1
ATOM 991 N N . VAL A 1 125 ? 0.230 -8.077 -13.864 1.00 95.25 125 VAL A N 1
ATOM 992 C CA . VAL A 1 125 ? 1.463 -8.856 -13.719 1.00 95.25 125 VAL A CA 1
ATOM 993 C C . VAL A 1 125 ? 2.343 -8.288 -12.619 1.00 95.25 125 VAL A C 1
ATOM 995 O O . VAL A 1 125 ? 2.391 -7.074 -12.404 1.00 95.25 125 VAL A O 1
ATOM 998 N N . PHE A 1 126 ? 3.049 -9.175 -11.920 1.00 96.12 126 PHE A N 1
ATOM 999 C CA . PHE A 1 126 ? 4.152 -8.763 -11.063 1.00 96.12 126 PHE A CA 1
ATOM 1000 C C . PHE A 1 126 ? 5.215 -8.090 -11.934 1.00 96.12 126 PHE A C 1
ATOM 1002 O O . PHE A 1 126 ? 5.609 -8.646 -12.957 1.00 96.12 126 PHE A O 1
ATOM 1009 N N . TYR A 1 127 ? 5.642 -6.892 -11.540 1.00 96.62 127 TYR A N 1
ATOM 1010 C CA . TYR A 1 127 ? 6.572 -6.090 -12.327 1.00 96.62 127 TYR A CA 1
ATOM 1011 C C . TYR A 1 127 ? 7.976 -6.126 -11.730 1.00 96.62 127 TYR A C 1
ATOM 1013 O O . TYR A 1 127 ? 8.932 -6.497 -12.406 1.00 96.62 127 TYR A O 1
ATOM 1021 N N . LYS A 1 128 ? 8.097 -5.765 -10.448 1.00 97.50 128 LYS A N 1
ATOM 1022 C CA . LYS A 1 128 ? 9.340 -5.858 -9.677 1.00 97.50 128 LYS A CA 1
ATOM 1023 C C . LYS A 1 128 ? 9.080 -5.659 -8.192 1.00 97.50 128 LYS A C 1
ATOM 1025 O O . LYS A 1 128 ? 8.033 -5.152 -7.793 1.00 97.50 128 LYS A O 1
ATOM 1030 N N . ASP A 1 129 ? 10.080 -5.961 -7.386 1.00 97.88 129 ASP A N 1
ATOM 1031 C CA . ASP A 1 129 ? 10.131 -5.596 -5.981 1.00 97.88 129 ASP A CA 1
ATOM 1032 C C . ASP A 1 129 ? 11.551 -5.197 -5.563 1.00 97.88 129 ASP A C 1
ATOM 1034 O O . ASP A 1 129 ? 12.492 -5.184 -6.363 1.00 97.88 129 ASP A O 1
ATOM 1038 N N . GLY A 1 130 ? 11.690 -4.781 -4.311 1.00 97.88 130 GLY A N 1
ATOM 1039 C CA . GLY A 1 130 ? 12.975 -4.485 -3.705 1.00 97.88 130 GLY A CA 1
ATOM 1040 C C . GLY A 1 130 ? 12.824 -3.584 -2.495 1.00 97.88 130 GLY A C 1
ATOM 1041 O O . GLY A 1 130 ? 11.791 -3.573 -1.836 1.00 97.88 130 GLY A O 1
ATOM 1042 N N . TYR A 1 131 ? 13.877 -2.835 -2.190 1.00 98.25 131 TYR A N 1
ATOM 1043 C CA . TYR A 1 131 ? 13.943 -2.022 -0.984 1.00 98.25 131 TYR A CA 1
ATOM 1044 C C . TYR A 1 131 ? 14.399 -0.609 -1.308 1.00 98.25 131 TYR A C 1
ATOM 1046 O O . TYR A 1 131 ? 15.219 -0.404 -2.206 1.00 98.25 131 TYR A O 1
ATOM 1054 N N . THR A 1 132 ? 13.899 0.362 -0.549 1.00 98.38 132 THR A N 1
ATOM 1055 C CA . THR A 1 132 ? 14.394 1.735 -0.630 1.00 98.38 132 THR A CA 1
ATOM 1056 C C . THR A 1 132 ? 15.863 1.836 -0.211 1.00 98.38 132 THR A C 1
ATOM 1058 O O . THR A 1 132 ? 16.321 1.166 0.722 1.00 98.38 132 THR A O 1
ATOM 1061 N N . ASP A 1 133 ? 16.606 2.704 -0.895 1.00 97.69 133 ASP A N 1
ATOM 1062 C CA . ASP A 1 133 ? 18.016 2.976 -0.613 1.00 97.69 133 ASP A CA 1
ATOM 1063 C C . ASP A 1 133 ? 18.222 3.831 0.661 1.00 97.69 133 ASP A C 1
ATOM 1065 O O . ASP A 1 133 ? 17.283 4.176 1.382 1.00 97.69 133 ASP A O 1
ATOM 1069 N N . LEU A 1 134 ? 19.474 4.220 0.945 1.00 97.06 134 LEU A N 1
ATOM 1070 C CA . LEU A 1 134 ? 19.831 5.084 2.087 1.00 97.06 134 LEU A CA 1
ATOM 1071 C C . LEU A 1 134 ? 19.169 6.477 2.051 1.00 97.06 134 LEU A C 1
ATOM 1073 O O . LEU A 1 134 ? 19.194 7.199 3.045 1.00 97.06 134 LEU A O 1
ATOM 1077 N N . ARG A 1 135 ? 18.605 6.873 0.908 1.00 96.81 135 ARG A N 1
ATOM 1078 C CA . ARG A 1 135 ? 17.884 8.131 0.694 1.00 96.81 135 ARG A CA 1
ATOM 1079 C C . ARG A 1 135 ? 16.370 7.919 0.647 1.00 96.81 135 ARG A C 1
ATOM 1081 O O . ARG A 1 135 ? 15.651 8.864 0.325 1.00 96.81 135 ARG A O 1
ATOM 1088 N N . GLY A 1 136 ? 15.888 6.717 0.968 1.00 97.62 136 GLY A N 1
ATOM 1089 C CA . GLY A 1 136 ? 14.471 6.373 0.925 1.00 97.62 136 GLY A CA 1
ATOM 1090 C C . GLY A 1 136 ? 13.923 6.274 -0.497 1.00 97.62 136 GLY A C 1
ATOM 1091 O O . GLY A 1 136 ? 12.719 6.411 -0.689 1.00 97.62 136 GLY A O 1
ATOM 1092 N N . ARG A 1 137 ? 14.777 6.094 -1.511 1.00 98.12 137 ARG A N 1
ATOM 1093 C CA . ARG A 1 137 ? 14.365 6.083 -2.918 1.00 98.12 137 ARG A CA 1
ATOM 1094 C C . ARG A 1 137 ? 14.284 4.676 -3.473 1.00 98.12 137 ARG A C 1
ATOM 1096 O O . ARG A 1 137 ? 15.068 3.809 -3.099 1.00 98.12 137 ARG A O 1
ATOM 1103 N N . PHE A 1 138 ? 13.370 4.484 -4.413 1.00 98.44 138 PHE A N 1
ATOM 1104 C CA . PHE A 1 138 ? 13.276 3.269 -5.211 1.00 98.44 138 PHE A CA 1
ATOM 1105 C C . PHE A 1 138 ? 12.845 3.611 -6.642 1.00 98.44 138 PHE A C 1
ATOM 1107 O O . PHE A 1 138 ? 12.050 4.525 -6.859 1.00 98.44 138 PHE A O 1
ATOM 1114 N N . ASP A 1 139 ? 13.390 2.895 -7.621 1.00 97.38 139 ASP A N 1
ATOM 1115 C CA . ASP A 1 139 ? 12.971 2.969 -9.022 1.00 97.38 139 ASP A CA 1
ATOM 1116 C C . ASP A 1 139 ? 11.926 1.888 -9.275 1.00 97.38 139 ASP A C 1
ATOM 1118 O O . ASP A 1 139 ? 12.246 0.698 -9.265 1.00 97.38 139 ASP A O 1
ATOM 1122 N N . TYR A 1 140 ? 10.678 2.300 -9.488 1.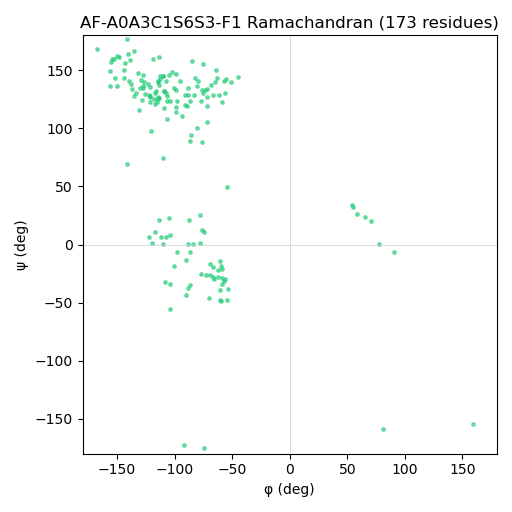00 96.44 140 TYR A N 1
ATOM 1123 C CA . TYR A 1 140 ? 9.568 1.382 -9.719 1.00 96.44 140 TYR A CA 1
ATOM 1124 C C . TYR A 1 140 ? 9.349 1.052 -11.201 1.00 96.44 140 TYR A C 1
ATOM 1126 O O . TYR A 1 140 ? 8.615 0.110 -11.488 1.00 96.44 140 TYR A O 1
ATOM 1134 N N . ALA A 1 141 ? 9.954 1.793 -12.135 1.00 95.00 141 ALA A N 1
ATOM 1135 C CA . ALA A 1 141 ? 9.637 1.704 -13.561 1.00 95.00 141 ALA A CA 1
ATOM 1136 C C . ALA A 1 141 ? 10.685 0.933 -14.375 1.00 95.00 141 ALA A C 1
ATOM 1138 O O . ALA A 1 141 ? 10.320 0.240 -15.324 1.00 95.00 141 ALA A O 1
ATOM 1139 N N . SER A 1 142 ? 11.967 1.020 -14.020 1.00 92.69 142 SER A N 1
ATOM 1140 C CA . SER A 1 142 ? 13.036 0.400 -14.808 1.00 92.69 142 SER A CA 1
ATOM 1141 C C . SER A 1 142 ? 13.102 -1.111 -14.581 1.00 92.69 142 SER A C 1
ATOM 1143 O O . SER A 1 142 ? 13.287 -1.577 -13.449 1.00 92.69 142 SER A O 1
ATOM 1145 N N . VAL A 1 143 ? 13.004 -1.866 -15.674 1.00 90.12 143 VAL A N 1
ATOM 1146 C CA . VAL A 1 143 ?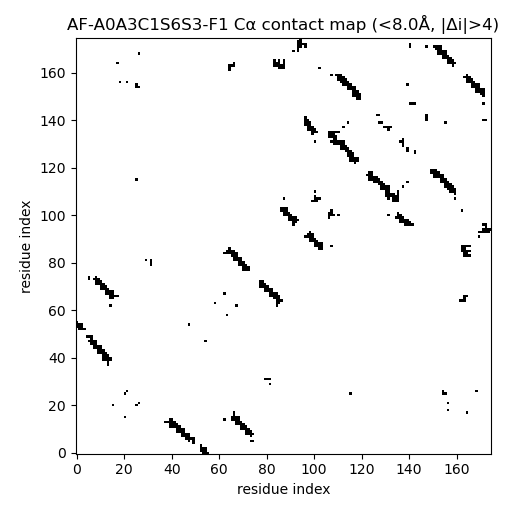 13.226 -3.318 -15.770 1.00 90.12 143 VAL A CA 1
ATOM 1147 C C . VAL A 1 143 ? 14.070 -3.610 -17.016 1.00 90.12 143 VAL A C 1
ATOM 1149 O O . VAL A 1 143 ? 14.266 -2.732 -17.852 1.00 90.12 143 VAL A O 1
ATOM 1152 N N . SER A 1 144 ? 14.609 -4.824 -17.145 1.00 84.75 144 SER A N 1
ATOM 1153 C CA . SER A 1 144 ? 15.483 -5.201 -18.272 1.00 84.75 144 SER A CA 1
ATOM 1154 C C . SER A 1 144 ? 14.742 -5.499 -19.583 1.00 84.75 144 SER A C 1
ATOM 1156 O O . SER A 1 144 ? 15.372 -5.888 -20.563 1.00 84.75 144 SER A O 1
ATOM 1158 N N . THR A 1 145 ? 13.418 -5.371 -19.596 1.00 84.69 145 THR A N 1
ATOM 1159 C CA . THR A 1 145 ? 12.524 -5.642 -20.727 1.00 84.69 145 THR A CA 1
ATOM 1160 C C . THR A 1 145 ? 11.873 -4.350 -21.224 1.00 84.69 145 THR A C 1
ATOM 1162 O O . THR A 1 145 ? 11.761 -3.371 -20.488 1.00 84.69 145 THR A O 1
ATOM 1165 N N . ASP A 1 146 ? 11.348 -4.361 -22.450 1.00 80.94 146 ASP A N 1
ATOM 1166 C CA . ASP A 1 146 ? 10.556 -3.251 -23.010 1.00 80.94 146 ASP A CA 1
ATOM 1167 C C . ASP A 1 146 ? 9.106 -3.220 -22.472 1.00 80.94 146 ASP A C 1
ATOM 1169 O O . ASP A 1 146 ? 8.179 -2.726 -23.119 1.00 80.94 146 ASP A O 1
ATOM 1173 N N . ASP A 1 147 ? 8.874 -3.774 -21.276 1.00 85.25 147 ASP A N 1
ATOM 1174 C CA . ASP A 1 147 ? 7.534 -3.940 -20.702 1.00 85.25 147 ASP A CA 1
ATOM 1175 C C . ASP A 1 147 ? 6.863 -2.608 -20.389 1.00 85.25 147 ASP A C 1
ATOM 1177 O O . ASP A 1 147 ? 5.642 -2.504 -20.508 1.00 85.25 147 ASP A O 1
ATOM 1181 N N . LEU A 1 148 ? 7.655 -1.582 -20.068 1.00 90.56 148 LEU A N 1
ATOM 1182 C CA . LEU A 1 148 ? 7.172 -0.252 -19.708 1.00 90.56 148 LEU A CA 1
ATOM 1183 C C . LEU A 1 148 ? 6.227 0.345 -20.766 1.00 90.56 148 LEU A C 1
ATOM 1185 O O . LEU A 1 148 ? 5.210 0.937 -20.411 1.00 90.56 148 LEU A O 1
ATOM 1189 N N . ASP A 1 149 ? 6.499 0.132 -22.060 1.00 90.69 149 ASP A N 1
ATOM 1190 C CA . ASP A 1 149 ? 5.672 0.658 -23.161 1.00 90.69 149 ASP A CA 1
ATOM 1191 C C . ASP A 1 149 ? 4.272 0.026 -23.207 1.00 90.69 149 ASP A C 1
ATOM 1193 O O . ASP A 1 149 ? 3.337 0.573 -23.807 1.00 90.69 149 ASP A O 1
ATOM 1197 N N . ARG A 1 150 ? 4.110 -1.132 -22.564 1.00 93.88 150 ARG A N 1
ATOM 1198 C CA . ARG A 1 150 ? 2.856 -1.883 -22.478 1.00 93.88 150 ARG A CA 1
ATOM 1199 C C . ARG A 1 150 ? 2.107 -1.630 -21.175 1.00 93.88 150 ARG A C 1
ATOM 1201 O O . ARG A 1 150 ? 0.969 -2.080 -21.062 1.00 93.88 150 ARG A O 1
ATOM 1208 N N . VAL A 1 151 ? 2.691 -0.891 -20.232 1.00 96.00 151 VAL A N 1
ATOM 1209 C CA . VAL A 1 151 ? 2.047 -0.555 -18.960 1.00 96.00 151 VAL A CA 1
ATOM 1210 C C . VAL A 1 151 ? 0.986 0.528 -19.172 1.00 96.00 151 VAL A C 1
ATOM 1212 O O . VAL A 1 151 ? 1.223 1.559 -19.798 1.00 96.00 151 VAL A O 1
ATOM 1215 N N . GLU A 1 152 ? -0.209 0.282 -18.644 1.00 95.44 152 GLU A N 1
ATOM 1216 C CA . GLU A 1 152 ? -1.294 1.257 -18.501 1.00 95.44 152 GLU A CA 1
ATOM 1217 C C . GLU A 1 152 ? -1.187 1.979 -17.150 1.00 95.44 152 GLU A C 1
ATOM 1219 O O . GLU A 1 152 ? -1.351 3.197 -17.073 1.00 95.44 152 GLU A O 1
ATOM 1224 N N . LYS A 1 153 ? -0.908 1.228 -16.075 1.00 95.75 153 LYS A N 1
ATOM 1225 C CA . LYS A 1 153 ? -0.876 1.738 -14.699 1.00 95.75 153 LYS A CA 1
ATOM 1226 C C . LYS A 1 153 ? 0.004 0.873 -13.802 1.00 95.75 153 LYS A C 1
ATOM 1228 O O . LYS A 1 153 ? 0.046 -0.342 -13.974 1.00 95.75 153 LYS A O 1
ATOM 1233 N N . PHE A 1 154 ? 0.628 1.473 -12.797 1.00 96.62 154 PHE A N 1
ATOM 1234 C CA . PHE A 1 154 ? 1.292 0.751 -11.715 1.00 96.62 154 PHE A CA 1
ATOM 1235 C C . PHE A 1 154 ? 0.469 0.792 -10.434 1.00 96.62 154 PHE A C 1
ATOM 1237 O O . PHE A 1 154 ? -0.160 1.806 -10.124 1.00 96.62 154 PHE A O 1
ATOM 1244 N N . ALA A 1 155 ? 0.544 -0.292 -9.671 1.00 95.81 155 ALA A N 1
ATOM 1245 C CA . ALA A 1 155 ? 0.198 -0.333 -8.262 1.00 95.81 155 ALA A CA 1
ATOM 1246 C C . ALA A 1 155 ? 1.464 -0.665 -7.469 1.00 95.81 155 ALA A C 1
ATOM 1248 O O . ALA A 1 155 ? 2.219 -1.566 -7.841 1.00 95.81 155 ALA A O 1
ATOM 1249 N N . ILE A 1 156 ? 1.720 0.093 -6.408 1.00 95.62 156 ILE A N 1
ATOM 1250 C CA . ILE A 1 156 ? 2.957 0.056 -5.633 1.00 95.62 156 ILE A CA 1
ATOM 1251 C C . ILE A 1 156 ? 2.592 -0.045 -4.160 1.00 95.62 156 ILE A C 1
ATOM 1253 O O . ILE A 1 156 ? 2.002 0.874 -3.590 1.00 95.62 156 ILE A O 1
ATOM 1257 N N . LEU A 1 157 ? 2.972 -1.156 -3.548 1.00 94.00 157 LEU A N 1
ATOM 1258 C CA . LEU A 1 157 ? 2.934 -1.352 -2.110 1.00 94.00 157 LEU A CA 1
ATOM 1259 C C . LEU A 1 157 ? 4.242 -0.859 -1.498 1.00 94.00 157 LEU A C 1
ATOM 1261 O O . LEU A 1 157 ? 5.318 -1.190 -1.993 1.00 94.00 157 LEU A O 1
ATOM 1265 N N . VAL A 1 158 ? 4.130 -0.110 -0.405 1.00 94.12 158 VAL A N 1
ATOM 1266 C CA . VAL A 1 158 ? 5.238 0.307 0.455 1.00 94.12 158 VAL A CA 1
ATOM 1267 C C . VAL A 1 158 ? 5.010 -0.280 1.839 1.00 94.12 158 VAL A C 1
ATOM 1269 O O . VAL A 1 158 ? 3.953 -0.048 2.428 1.00 94.12 158 VAL A O 1
ATOM 1272 N N . LEU A 1 159 ? 5.990 -1.013 2.364 1.00 91.75 159 LEU A N 1
ATOM 1273 C CA . LEU A 1 159 ? 5.929 -1.641 3.680 1.00 91.75 159 LEU A CA 1
ATOM 1274 C C . LEU A 1 159 ? 7.160 -1.334 4.526 1.00 91.75 159 LEU A C 1
ATOM 1276 O O . LEU A 1 159 ? 8.300 -1.452 4.084 1.00 91.75 159 LEU A O 1
ATOM 1280 N N . SER A 1 160 ? 6.914 -0.988 5.782 1.00 90.38 160 SER A N 1
ATOM 1281 C CA . SER A 1 160 ? 7.912 -0.858 6.831 1.00 90.38 160 SER A CA 1
ATOM 1282 C C . SER A 1 160 ? 7.405 -1.571 8.078 1.00 90.38 160 SER A C 1
ATOM 1284 O O . SER A 1 160 ? 6.288 -1.317 8.524 1.00 90.38 160 SER A O 1
ATOM 1286 N N . GLU A 1 161 ? 8.238 -2.428 8.667 1.00 83.56 161 GLU A N 1
ATOM 1287 C CA . GLU A 1 161 ? 7.911 -3.095 9.934 1.00 83.56 161 GLU A CA 1
ATOM 1288 C C . GLU A 1 161 ? 7.655 -2.086 11.066 1.00 83.56 161 GLU A C 1
ATOM 1290 O O . GLU A 1 161 ? 6.801 -2.307 11.920 1.00 83.56 161 GLU A O 1
ATOM 1295 N N . GLU A 1 162 ? 8.369 -0.956 11.057 1.00 84.69 162 GLU A N 1
ATOM 1296 C CA . GLU A 1 162 ? 8.285 0.062 12.109 1.00 84.69 162 GLU A CA 1
ATOM 1297 C C . GLU A 1 162 ? 7.189 1.100 11.834 1.00 84.69 162 GLU A C 1
ATOM 1299 O O . GLU A 1 162 ? 6.521 1.553 12.762 1.00 84.69 162 GLU A O 1
ATOM 1304 N N . TYR A 1 163 ? 6.993 1.479 10.568 1.00 86.06 163 TYR A N 1
ATOM 1305 C CA . TYR A 1 163 ? 6.178 2.642 10.196 1.00 86.06 163 TYR A CA 1
ATOM 1306 C C . TYR A 1 163 ? 4.877 2.291 9.460 1.00 86.06 163 TYR A C 1
ATOM 1308 O O . TYR A 1 163 ? 4.179 3.196 9.001 1.00 86.06 163 TYR A O 1
ATOM 1316 N N . GLY A 1 164 ? 4.537 1.005 9.351 1.00 85.62 164 GLY A N 1
ATOM 1317 C CA . GLY A 1 164 ? 3.328 0.528 8.683 1.00 85.62 164 GLY A CA 1
ATOM 1318 C C . GLY A 1 164 ? 3.481 0.455 7.163 1.00 85.62 164 GLY A C 1
ATOM 1319 O O . GLY A 1 164 ? 4.587 0.384 6.625 1.00 85.62 164 GLY A O 1
ATOM 1320 N N . GLY A 1 165 ? 2.364 0.460 6.439 1.00 86.44 165 GLY A N 1
ATOM 1321 C CA . GLY A 1 165 ? 2.401 0.334 4.985 1.00 86.44 165 GLY A CA 1
ATOM 1322 C C . GLY A 1 165 ? 1.205 0.940 4.280 1.00 86.44 165 GLY A C 1
ATOM 1323 O O . GLY A 1 165 ? 0.153 1.147 4.878 1.00 86.44 165 GLY A O 1
ATOM 1324 N N . LEU A 1 166 ? 1.382 1.228 2.998 1.00 86.44 166 LEU A N 1
ATOM 1325 C CA . LEU A 1 166 ? 0.366 1.849 2.161 1.00 86.44 166 LEU A CA 1
ATOM 1326 C C . LEU A 1 166 ? 0.509 1.412 0.707 1.00 86.44 166 LEU A C 1
ATOM 1328 O O . LEU A 1 166 ? 1.567 0.952 0.282 1.00 86.44 166 LEU A O 1
ATOM 1332 N N . ILE A 1 167 ? -0.558 1.608 -0.062 1.00 88.56 167 ILE A N 1
ATOM 1333 C CA . ILE A 1 167 ? -0.577 1.366 -1.504 1.00 88.56 167 ILE A CA 1
ATOM 1334 C C . ILE A 1 167 ? -0.728 2.708 -2.232 1.00 88.56 167 ILE A C 1
ATOM 1336 O O . ILE A 1 167 ? -1.432 3.622 -1.775 1.00 88.56 167 ILE A O 1
ATOM 1340 N N . ARG A 1 168 ? -0.038 2.846 -3.364 1.00 90.50 168 ARG A N 1
ATOM 1341 C CA . ARG A 1 168 ? -0.196 3.942 -4.322 1.00 90.50 168 ARG A CA 1
ATOM 1342 C C . ARG A 1 168 ? -0.389 3.382 -5.714 1.00 90.50 168 ARG A C 1
ATOM 1344 O O . ARG A 1 168 ? 0.277 2.433 -6.106 1.00 90.50 168 ARG A O 1
ATOM 1351 N N . GLU A 1 169 ? -1.258 4.026 -6.472 1.00 93.44 169 GLU A N 1
ATOM 1352 C CA . GLU A 1 169 ? -1.356 3.799 -7.905 1.00 93.44 169 GLU A CA 1
ATOM 1353 C C . GLU A 1 169 ? -0.776 5.008 -8.637 1.00 93.44 169 GLU A C 1
ATOM 1355 O O . GLU A 1 169 ? -0.987 6.145 -8.216 1.00 93.44 169 GLU A O 1
ATOM 1360 N N . THR A 1 170 ? -0.054 4.769 -9.727 1.00 94.44 170 THR A N 1
ATOM 1361 C CA . THR A 1 170 ? 0.567 5.823 -10.543 1.00 94.44 170 THR A CA 1
ATOM 1362 C C . THR A 1 170 ? 0.499 5.465 -12.019 1.00 94.44 170 THR A C 1
ATOM 1364 O O . THR A 1 170 ? 0.408 4.291 -12.387 1.00 94.44 170 THR A O 1
ATOM 1367 N N . LEU A 1 171 ? 0.558 6.477 -12.878 1.00 94.06 171 LEU A N 1
ATOM 1368 C CA . LEU A 1 171 ? 0.793 6.276 -14.304 1.00 94.06 171 LEU A CA 1
ATOM 1369 C C . LEU A 1 171 ? 2.275 5.942 -14.551 1.00 94.06 171 LEU A C 1
ATOM 1371 O O . LEU A 1 171 ? 3.123 6.302 -13.725 1.00 94.06 171 LEU A O 1
ATOM 1375 N N . PRO A 1 172 ? 2.605 5.248 -15.655 1.00 93.88 172 PRO A N 1
ATOM 1376 C CA . PRO A 1 172 ? 3.995 5.080 -16.056 1.00 93.88 172 PRO A CA 1
ATOM 1377 C C . PRO A 1 172 ? 4.640 6.438 -16.407 1.00 93.88 172 PRO A C 1
ATOM 1379 O O . PRO A 1 172 ? 3.935 7.337 -16.884 1.00 93.88 172 PRO A O 1
ATOM 1382 N N . PRO A 1 173 ? 5.965 6.603 -16.206 1.00 93.00 173 PRO A N 1
ATOM 1383 C CA . PRO A 1 173 ? 6.703 7.775 -16.676 1.00 93.00 173 PRO A CA 1
ATOM 1384 C C . PRO A 1 173 ? 6.446 8.043 -18.159 1.00 93.00 173 PRO A C 1
ATOM 1386 O O . PRO A 1 173 ? 6.417 7.123 -18.980 1.00 93.00 173 PRO A O 1
ATOM 1389 N N . LYS A 1 174 ? 6.306 9.323 -18.511 1.00 84.56 174 LYS A N 1
ATOM 1390 C CA . LYS A 1 174 ? 6.301 9.749 -19.913 1.00 84.56 174 LYS A CA 1
ATOM 1391 C C . LYS A 1 174 ? 7.729 9.667 -20.455 1.00 84.56 174 LYS A C 1
ATOM 1393 O O . LYS A 1 174 ? 8.649 10.138 -19.790 1.00 84.56 174 LYS A O 1
ATOM 1398 N N . ARG A 1 175 ? 7.891 9.071 -21.637 1.00 65.44 175 ARG A N 1
ATOM 1399 C CA . ARG A 1 175 ? 9.123 9.197 -22.427 1.00 65.44 175 ARG A CA 1
ATOM 1400 C C . ARG A 1 175 ? 9.267 10.607 -22.989 1.00 65.44 175 ARG A C 1
ATOM 1402 O O . ARG A 1 175 ? 8.217 11.221 -23.292 1.00 65.44 175 ARG A O 1
#

Nearest PDB structures (foldseek):
  5fw8-assembly1_B-3  TM=6.629E-01  e=3.013E-02  Homo sapiens
  4d7p-assembly1_A  TM=5.584E-01  e=1.850E-02  Giardia duodenalis
  8w1n-assembly1_B-2  TM=5.968E-01  e=1.850E-02  Homo sapiens
  3djs-assembly1_B  TM=6.068E-01  e=2.176E-02  Homo sapiens
  1etb-assembly1_2  TM=6.472E-01  e=5.181E-02  Homo sapiens

pLDDT: mean 86.38, std 11.72, range [45.22, 98.44]

Sequence (175 aa):
MDYRNLSSCQISYYPMDIELLFSRHPFVKQETEDFSFIRPNETADISLPTDKNHLSLEIAEKFRNANLMIEITAGGMKRSQVCYANALTVQMIENYGLITVSTEQKPAVKAYIKVYAKMKDGAVVFYKDGYTDLRGRFDYASVSTDDLDRVEKFAILVLSEEYGGLIRETLPPKR

Secondary structure (DSSP, 8-state):
-B-SS-SEEEEEEEE--HHHHHHH-TT--S-GGG-TT---SEEEEEEPPTT-SB---PPPGGGTTSEEEEEEEETTEEEEEEEE----EEEEEGGGTEEEEE-SSSB-TT-EEEEEEEETTS-EEEEEEEE--TTSEEESS--SSGGGGGEEEEEEEEEETTTEEEEEEEPPPP-